Protein AF-A0A4S8P7K7-F1 (afdb_monomer_lite)

Radius of gyration: 15.31 Å; chains: 1; bounding box: 34×43×44 Å

Sequence (117 aa):
MAAAGRARAAAANRLILALALAWPLAVANRLLVDSENDLWDAVAVAEGDRWALAWDTAAGLAAATPEAACAAALDLYGLAADRLATHLRGTDRAVVETAAAFRGVRESITGRDRSDT

Structure (mmCIF, N/CA/C/O backbone):
data_AF-A0A4S8P7K7-F1
#
_entry.id   AF-A0A4S8P7K7-F1
#
loop_
_atom_site.group_PDB
_atom_site.id
_atom_site.type_symbol
_atom_site.label_atom_id
_atom_site.label_alt_id
_atom_site.label_comp_id
_atom_site.label_asym_id
_atom_site.label_entity_id
_atom_site.label_seq_id
_atom_site.pdbx_PDB_ins_code
_atom_site.Cartn_x
_atom_site.Cartn_y
_atom_site.Cartn_z
_atom_site.occupancy
_atom_site.B_iso_or_equiv
_atom_site.auth_seq_id
_atom_site.auth_comp_id
_atom_site.auth_asym_id
_atom_site.auth_atom_id
_atom_site.pdbx_PDB_model_num
ATOM 1 N N . MET A 1 1 ? 12.724 11.571 -11.021 1.00 44.06 1 MET A N 1
ATOM 2 C CA . MET A 1 1 ? 13.979 10.793 -11.052 1.00 44.06 1 MET A CA 1
ATOM 3 C C . MET A 1 1 ? 14.193 10.115 -9.708 1.00 44.06 1 MET A C 1
ATOM 5 O O . MET A 1 1 ? 14.574 10.791 -8.759 1.00 44.06 1 MET A O 1
ATOM 9 N N . ALA A 1 2 ? 13.959 8.803 -9.594 1.00 47.69 2 ALA A N 1
ATOM 10 C CA . ALA A 1 2 ? 14.688 8.052 -8.572 1.00 47.69 2 ALA A CA 1
ATOM 11 C C . ALA A 1 2 ? 16.175 8.239 -8.911 1.00 47.69 2 ALA A C 1
ATOM 13 O O . ALA A 1 2 ? 16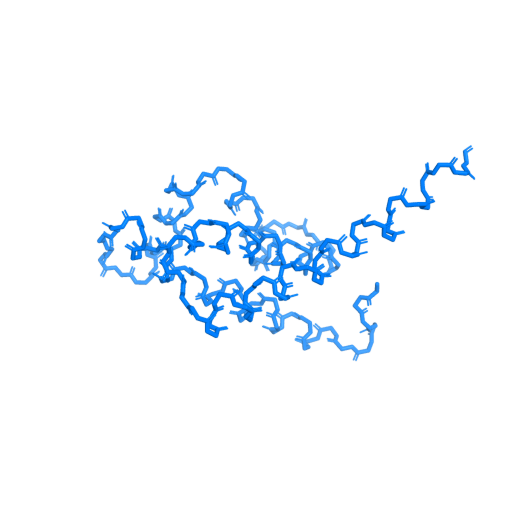.548 8.084 -10.071 1.00 47.69 2 ALA A O 1
ATOM 14 N N . ALA A 1 3 ? 16.994 8.713 -7.973 1.00 50.06 3 ALA A N 1
ATOM 15 C CA . ALA A 1 3 ? 18.384 9.048 -8.269 1.00 50.06 3 ALA A CA 1
ATOM 16 C C . ALA A 1 3 ? 19.078 7.838 -8.921 1.00 50.06 3 ALA A C 1
ATOM 18 O O . ALA A 1 3 ? 19.205 6.788 -8.287 1.00 50.06 3 ALA A O 1
ATOM 19 N N . ALA A 1 4 ? 19.511 7.991 -10.178 1.00 58.06 4 ALA A N 1
ATOM 20 C CA . ALA A 1 4 ? 20.000 6.911 -11.042 1.00 58.06 4 ALA A CA 1
ATOM 21 C C . ALA A 1 4 ? 21.163 6.089 -10.438 1.00 58.06 4 ALA A C 1
ATOM 23 O O . ALA A 1 4 ? 21.455 4.992 -10.896 1.00 58.06 4 ALA A O 1
ATOM 24 N N . GLY A 1 5 ? 21.794 6.568 -9.360 1.00 67.38 5 GLY A N 1
ATOM 25 C CA . GLY A 1 5 ? 22.854 5.864 -8.635 1.00 67.38 5 GLY A CA 1
ATOM 26 C C . GLY A 1 5 ? 22.405 4.909 -7.519 1.00 67.38 5 GLY A C 1
ATOM 27 O O . GLY A 1 5 ? 23.267 4.312 -6.880 1.00 67.38 5 GLY A O 1
ATOM 28 N N . ARG A 1 6 ? 21.103 4.764 -7.219 1.00 84.38 6 ARG A N 1
ATOM 29 C CA . ARG A 1 6 ? 20.628 3.962 -6.063 1.00 84.38 6 ARG A CA 1
ATOM 30 C C . ARG A 1 6 ? 19.491 2.988 -6.389 1.00 84.38 6 ARG A C 1
ATOM 32 O O . ARG A 1 6 ? 18.609 2.770 -5.562 1.00 84.38 6 ARG A O 1
ATOM 39 N N . ALA A 1 7 ? 19.531 2.357 -7.562 1.00 87.56 7 ALA A N 1
ATOM 40 C CA . ALA A 1 7 ? 18.490 1.430 -8.025 1.00 87.56 7 ALA A CA 1
ATOM 41 C C . ALA A 1 7 ? 18.141 0.323 -7.008 1.00 87.56 7 ALA A C 1
ATOM 43 O O . ALA A 1 7 ? 16.968 0.067 -6.758 1.00 87.56 7 ALA A O 1
ATOM 44 N N . ARG A 1 8 ? 19.144 -0.280 -6.348 1.00 91.44 8 ARG A N 1
ATOM 45 C CA . ARG A 1 8 ? 18.911 -1.307 -5.312 1.00 91.44 8 ARG A CA 1
ATOM 46 C C . ARG A 1 8 ? 18.158 -0.761 -4.101 1.00 91.44 8 ARG A C 1
ATOM 48 O O . ARG A 1 8 ? 17.248 -1.415 -3.611 1.00 91.44 8 ARG A O 1
ATOM 55 N N . ALA A 1 9 ? 18.510 0.439 -3.640 1.00 90.62 9 ALA A N 1
ATOM 56 C CA . ALA A 1 9 ? 17.828 1.060 -2.508 1.00 90.62 9 ALA A CA 1
ATOM 57 C C . ALA A 1 9 ? 16.393 1.463 -2.875 1.00 90.62 9 ALA A C 1
ATOM 59 O O . ALA A 1 9 ? 15.488 1.297 -2.067 1.00 90.62 9 ALA A O 1
ATOM 60 N N . ALA A 1 10 ? 16.169 1.943 -4.103 1.00 89.81 10 ALA A N 1
ATOM 61 C CA . ALA A 1 10 ? 14.828 2.235 -4.601 1.00 89.81 10 ALA A CA 1
ATOM 62 C C . ALA A 1 10 ? 13.961 0.966 -4.664 1.00 89.81 10 ALA A C 1
ATOM 64 O O . ALA A 1 10 ? 12.846 0.968 -4.150 1.00 89.81 10 ALA A O 1
ATOM 65 N N . ALA A 1 11 ? 14.498 -0.130 -5.210 1.00 92.38 11 ALA A N 1
ATOM 66 C CA . ALA A 1 11 ? 13.815 -1.420 -5.245 1.00 92.38 11 ALA A CA 1
ATOM 67 C C . ALA A 1 11 ? 13.513 -1.955 -3.834 1.00 92.38 11 ALA A C 1
ATOM 69 O O . ALA A 1 11 ? 12.395 -2.397 -3.580 1.00 92.38 11 ALA A O 1
ATOM 70 N N . ALA A 1 12 ? 14.472 -1.860 -2.907 1.00 94.31 12 ALA A N 1
ATOM 71 C CA . ALA A 1 12 ? 14.278 -2.265 -1.517 1.00 94.31 12 ALA A CA 1
ATOM 72 C C . ALA A 1 12 ? 13.181 -1.438 -0.829 1.00 94.31 12 ALA A C 1
ATOM 74 O O . ALA A 1 12 ? 12.253 -2.012 -0.272 1.00 94.31 12 ALA A O 1
ATOM 75 N N . ASN A 1 13 ? 13.231 -0.105 -0.924 1.00 92.88 13 ASN A N 1
ATOM 76 C CA . ASN A 1 13 ? 12.223 0.773 -0.318 1.00 92.88 13 ASN A CA 1
ATOM 77 C C . ASN A 1 13 ? 10.823 0.533 -0.891 1.00 92.88 13 ASN A C 1
ATOM 79 O O . ASN A 1 13 ? 9.851 0.510 -0.143 1.00 92.88 13 ASN A O 1
ATOM 83 N N . ARG A 1 14 ? 10.721 0.317 -2.207 1.00 94.56 14 ARG A N 1
ATOM 84 C CA . ARG A 1 14 ? 9.469 -0.041 -2.882 1.00 94.56 14 ARG A CA 1
ATOM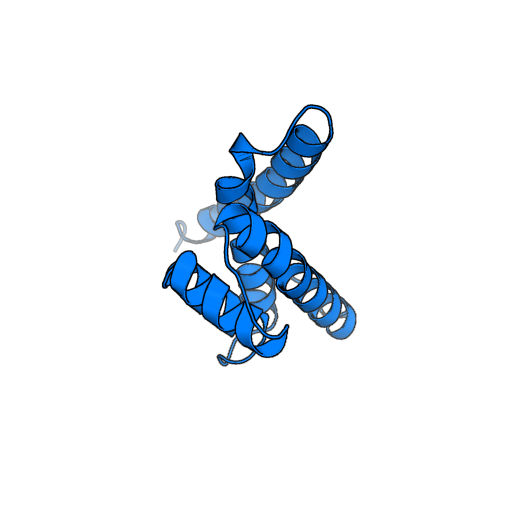 85 C C . ARG A 1 14 ? 8.875 -1.331 -2.309 1.00 94.56 14 ARG A C 1
ATOM 87 O O . ARG A 1 14 ? 7.691 -1.358 -1.998 1.00 94.56 14 ARG A O 1
ATOM 94 N N . LEU A 1 15 ? 9.693 -2.376 -2.152 1.00 94.75 15 LEU A N 1
ATOM 95 C CA . LEU A 1 15 ? 9.244 -3.666 -1.619 1.00 94.75 15 LEU A CA 1
ATOM 96 C C . LEU A 1 15 ? 8.887 -3.591 -0.134 1.00 94.75 15 LEU A C 1
ATOM 98 O O . LEU A 1 15 ? 7.854 -4.120 0.253 1.00 94.75 15 LEU A O 1
ATOM 102 N N . ILE A 1 16 ? 9.692 -2.901 0.680 1.00 95.12 16 ILE A N 1
ATOM 103 C CA . ILE A 1 16 ? 9.381 -2.664 2.099 1.00 95.12 16 ILE A CA 1
ATOM 104 C C . ILE A 1 16 ? 8.010 -2.006 2.223 1.00 95.12 16 ILE A C 1
ATOM 106 O O . ILE A 1 16 ? 7.177 -2.455 3.005 1.00 95.12 16 ILE A O 1
ATOM 110 N N . LEU A 1 17 ? 7.775 -0.957 1.434 1.00 92.19 17 LEU A N 1
ATOM 111 C CA . LEU A 1 17 ? 6.527 -0.220 1.493 1.00 92.19 17 LEU A CA 1
ATOM 112 C C . LEU A 1 17 ? 5.346 -1.066 1.012 1.00 92.19 17 LEU A C 1
ATOM 114 O O . LEU A 1 17 ? 4.322 -1.059 1.677 1.00 92.19 17 LEU A O 1
ATOM 118 N N . ALA A 1 18 ? 5.483 -1.819 -0.082 1.00 92.62 18 ALA A N 1
ATOM 119 C CA . ALA A 1 18 ? 4.430 -2.724 -0.532 1.00 92.62 18 ALA A CA 1
ATOM 120 C C . ALA A 1 18 ? 4.098 -3.756 0.567 1.00 92.62 18 ALA A C 1
ATOM 122 O O . ALA A 1 18 ? 2.981 -3.787 1.080 1.00 92.62 18 ALA A O 1
ATOM 123 N N . LEU A 1 19 ? 5.088 -4.534 1.015 1.00 94.75 19 LEU A N 1
ATOM 124 C CA . LEU A 1 19 ? 4.888 -5.633 1.967 1.00 94.75 19 LEU A CA 1
ATOM 125 C C . LEU A 1 19 ? 4.296 -5.174 3.310 1.00 94.75 19 LEU A C 1
ATOM 127 O O . LEU A 1 19 ? 3.447 -5.863 3.871 1.00 94.75 19 LEU A O 1
ATOM 131 N N . ALA A 1 20 ? 4.691 -4.000 3.810 1.00 94.88 20 ALA A N 1
ATOM 132 C CA . ALA A 1 20 ? 4.243 -3.505 5.111 1.00 94.88 20 ALA A CA 1
ATOM 133 C C . ALA A 1 20 ? 2.743 -3.148 5.178 1.00 94.88 20 ALA A C 1
ATOM 135 O O . ALA A 1 20 ? 2.196 -3.044 6.276 1.00 94.88 20 ALA A O 1
ATOM 136 N N . LEU A 1 21 ? 2.070 -2.948 4.038 1.00 95.06 21 LEU A N 1
ATOM 137 C CA . LEU A 1 21 ? 0.680 -2.473 4.003 1.00 95.06 21 LEU A CA 1
ATOM 138 C C . LEU A 1 21 ? -0.359 -3.598 4.079 1.00 95.06 21 LEU A C 1
ATOM 140 O O . LEU A 1 21 ? -1.497 -3.346 4.478 1.00 95.06 21 LEU A O 1
ATOM 144 N N . ALA A 1 22 ? 0.018 -4.832 3.738 1.00 94.50 22 ALA A N 1
ATOM 145 C CA . ALA A 1 22 ? -0.927 -5.939 3.611 1.00 94.50 22 ALA A CA 1
ATOM 146 C C . ALA A 1 22 ? -1.608 -6.295 4.948 1.00 94.50 22 ALA A C 1
ATOM 148 O O . ALA A 1 22 ? -2.827 -6.433 5.007 1.00 94.50 22 ALA A O 1
ATOM 149 N N . TRP A 1 23 ? -0.852 -6.359 6.049 1.00 95.94 23 TRP A N 1
ATOM 150 C CA . TRP A 1 23 ? -1.404 -6.697 7.367 1.00 95.94 23 TRP A CA 1
ATOM 151 C C . TRP A 1 23 ? -2.372 -5.648 7.935 1.00 95.94 23 TRP A C 1
ATOM 153 O O . TRP A 1 23 ? -3.478 -6.027 8.329 1.00 95.94 23 TRP A O 1
ATOM 163 N N . PRO A 1 24 ? -2.035 -4.342 7.969 1.00 95.19 24 PRO A N 1
ATOM 164 C CA . PRO A 1 24 ? -2.990 -3.311 8.375 1.00 95.19 24 PRO A CA 1
ATOM 165 C C . PRO A 1 24 ? -4.301 -3.353 7.577 1.00 95.19 24 PRO A C 1
ATOM 167 O O . PRO A 1 24 ? -5.379 -3.209 8.157 1.00 95.19 24 PRO A O 1
ATOM 170 N N . LEU A 1 25 ? -4.222 -3.604 6.267 1.00 96.75 25 LEU A N 1
ATOM 171 C CA . LEU A 1 25 ? -5.398 -3.721 5.404 1.00 96.75 25 LEU A CA 1
ATOM 172 C C . LEU A 1 25 ? -6.202 -4.991 5.662 1.00 96.75 25 LEU A C 1
ATOM 174 O O . LEU A 1 25 ? -7.430 -4.930 5.703 1.00 96.75 25 LEU A O 1
ATOM 178 N N . ALA A 1 26 ? -5.550 -6.127 5.899 1.00 97.06 26 ALA A N 1
ATOM 179 C CA . ALA A 1 26 ? -6.247 -7.347 6.288 1.00 97.06 26 ALA A CA 1
ATOM 180 C C . ALA A 1 26 ? -7.026 -7.159 7.594 1.00 97.06 26 ALA A C 1
ATOM 182 O O . ALA A 1 26 ? -8.192 -7.544 7.674 1.00 97.06 26 ALA A O 1
ATOM 183 N N . VAL A 1 27 ? -6.438 -6.477 8.584 1.00 95.94 27 VAL A N 1
ATOM 184 C CA . VAL A 1 27 ? -7.133 -6.130 9.834 1.00 95.94 27 VAL A CA 1
ATOM 185 C C . VAL A 1 27 ? -8.322 -5.203 9.570 1.00 95.94 27 VAL A C 1
ATOM 187 O O . VAL A 1 27 ? -9.419 -5.463 10.070 1.00 95.94 27 VAL A O 1
ATOM 190 N N . ALA A 1 28 ? -8.146 -4.152 8.764 1.00 96.00 28 ALA A N 1
ATOM 191 C CA . ALA A 1 28 ? -9.223 -3.216 8.431 1.00 96.00 28 ALA A CA 1
ATOM 192 C C . ALA A 1 28 ? -10.395 -3.894 7.696 1.00 96.00 28 ALA A C 1
ATOM 194 O O . ALA A 1 28 ? -11.557 -3.570 7.949 1.00 96.00 28 ALA A O 1
ATOM 195 N N . ASN A 1 29 ? -10.098 -4.878 6.844 1.00 95.62 29 ASN A N 1
ATOM 196 C CA . ASN A 1 29 ? -11.085 -5.679 6.117 1.00 95.62 29 ASN A CA 1
ATOM 197 C C . ASN A 1 29 ? -11.580 -6.911 6.887 1.00 95.62 29 ASN A C 1
ATOM 199 O O . ASN A 1 29 ? -12.443 -7.629 6.388 1.00 95.62 29 ASN A O 1
ATOM 203 N N . ARG A 1 30 ? -11.081 -7.143 8.111 1.00 96.75 30 ARG A N 1
ATOM 204 C CA . ARG A 1 30 ? -11.403 -8.318 8.942 1.00 96.75 30 ARG A CA 1
ATOM 205 C C . ARG A 1 30 ? -11.160 -9.643 8.209 1.00 96.75 30 ARG A C 1
ATOM 207 O O . ARG A 1 30 ? -11.946 -10.580 8.343 1.00 96.75 30 ARG A O 1
ATOM 214 N N . LEU A 1 31 ? -10.083 -9.708 7.431 1.00 97.38 31 LEU A N 1
ATOM 215 C CA . LEU A 1 31 ? -9.695 -10.911 6.708 1.00 97.38 31 LEU A CA 1
ATOM 216 C C . LEU A 1 31 ? -9.077 -11.917 7.677 1.00 97.38 31 LEU A C 1
ATOM 218 O O . LEU A 1 31 ? -8.213 -11.576 8.485 1.00 97.38 31 LEU A O 1
ATOM 222 N N . LEU A 1 32 ? -9.526 -13.162 7.569 1.00 96.06 32 LEU A N 1
ATOM 223 C CA . LEU A 1 32 ? -8.872 -14.316 8.164 1.00 96.06 32 LEU A CA 1
ATOM 224 C C . LEU A 1 32 ? -8.173 -15.049 7.029 1.00 96.06 32 LEU A C 1
ATOM 226 O O . LEU A 1 32 ? -8.816 -15.413 6.047 1.00 96.06 32 LEU A O 1
ATOM 230 N N . VAL A 1 33 ? -6.864 -15.210 7.158 1.00 94.94 33 VAL A N 1
ATOM 231 C CA . VAL A 1 33 ? -6.029 -15.894 6.173 1.00 94.94 33 VAL A CA 1
ATOM 232 C C . VAL A 1 33 ? -5.293 -17.023 6.871 1.00 94.94 33 VAL A C 1
ATOM 234 O O . VAL A 1 33 ? -4.846 -16.864 8.009 1.00 94.94 33 VAL A O 1
ATOM 237 N N . ASP A 1 34 ? -5.200 -18.165 6.201 1.00 92.31 34 ASP A N 1
ATOM 238 C CA . ASP A 1 34 ? -4.561 -19.358 6.760 1.00 92.31 34 ASP A CA 1
ATOM 239 C C . ASP A 1 34 ? -3.034 -19.234 6.743 1.00 92.31 34 ASP A C 1
ATOM 241 O O . ASP A 1 34 ? -2.339 -19.798 7.593 1.00 92.31 34 ASP A O 1
ATOM 245 N N . SER A 1 35 ? -2.502 -18.460 5.795 1.00 93.94 35 SER A N 1
ATOM 246 C CA . SER A 1 35 ? -1.078 -18.192 5.670 1.00 93.94 35 SER A CA 1
ATOM 247 C C . SER A 1 35 ? -0.790 -16.776 5.178 1.00 93.94 35 SER A C 1
ATOM 249 O O . SER A 1 35 ? -1.645 -16.090 4.620 1.00 93.94 35 SER A O 1
ATOM 251 N N . GLU A 1 36 ? 0.461 -16.347 5.346 1.00 91.00 36 GLU A N 1
ATOM 252 C CA . GLU A 1 36 ? 0.942 -15.099 4.750 1.00 91.00 36 GLU A CA 1
ATOM 253 C C . GLU A 1 36 ? 0.898 -15.150 3.213 1.00 91.00 36 GLU A C 1
ATOM 255 O O . GLU A 1 36 ? 0.670 -14.126 2.587 1.00 91.00 36 GLU A O 1
ATOM 260 N N . ASN A 1 37 ? 1.020 -16.332 2.594 1.00 88.75 37 ASN A N 1
ATOM 261 C CA . ASN A 1 37 ? 0.938 -16.462 1.136 1.00 88.75 37 ASN A CA 1
ATOM 262 C C . ASN A 1 37 ? -0.447 -16.094 0.595 1.00 88.75 37 ASN A C 1
ATOM 264 O O . ASN A 1 37 ? -0.537 -15.516 -0.483 1.00 88.75 37 ASN A O 1
ATOM 268 N N . ASP A 1 38 ? -1.503 -16.363 1.365 1.00 95.56 38 ASP A N 1
ATOM 269 C CA . ASP A 1 38 ? -2.879 -16.027 0.983 1.00 95.56 38 ASP A CA 1
ATOM 270 C C . ASP A 1 38 ? -3.212 -14.553 1.267 1.00 95.56 38 ASP A C 1
ATOM 272 O O . ASP A 1 38 ? -4.201 -14.022 0.760 1.00 95.56 38 ASP A O 1
ATOM 276 N N . LEU A 1 39 ? -2.392 -13.872 2.080 1.00 95.81 39 LEU A N 1
ATOM 277 C CA . LEU A 1 39 ? -2.631 -12.501 2.530 1.00 95.81 39 LEU A CA 1
ATOM 278 C C . LEU A 1 39 ? -2.735 -11.524 1.362 1.00 95.81 39 LEU A C 1
ATOM 280 O O . LEU A 1 39 ? -3.650 -10.702 1.331 1.00 95.81 39 LEU A O 1
ATOM 284 N N . TRP A 1 40 ? -1.795 -11.584 0.420 1.00 93.81 40 TRP A N 1
ATOM 285 C CA . TRP A 1 40 ? -1.723 -10.608 -0.668 1.00 93.81 40 TRP A CA 1
ATOM 286 C C . TRP A 1 40 ? -2.888 -10.752 -1.640 1.00 93.81 40 TRP A C 1
ATOM 288 O O . TRP A 1 40 ? -3.503 -9.744 -1.987 1.00 93.81 40 TRP A O 1
ATOM 298 N N . ASP A 1 41 ? -3.249 -11.986 -1.990 1.00 94.75 41 ASP A N 1
ATOM 299 C CA . ASP A 1 41 ? -4.401 -12.265 -2.847 1.00 94.75 41 ASP A CA 1
ATOM 300 C C . ASP A 1 41 ? -5.710 -11.878 -2.149 1.00 94.75 41 ASP A C 1
ATOM 302 O O . ASP A 1 41 ? -6.560 -11.210 -2.741 1.00 94.75 41 ASP A O 1
ATOM 306 N N . ALA A 1 42 ? -5.860 -12.206 -0.860 1.00 97.69 42 ALA A N 1
ATOM 307 C CA . ALA A 1 42 ? -7.047 -11.841 -0.089 1.00 97.69 42 ALA A CA 1
ATOM 308 C C . ALA A 1 42 ? -7.214 -10.316 0.036 1.00 97.69 42 ALA A C 1
ATOM 310 O O . ALA A 1 42 ? -8.324 -9.798 -0.116 1.00 97.69 42 ALA A O 1
ATOM 311 N N . VAL A 1 43 ? -6.123 -9.580 0.277 1.00 97.25 43 VAL A N 1
ATOM 312 C CA . VAL A 1 43 ? -6.143 -8.108 0.311 1.00 97.25 43 VAL A CA 1
ATOM 313 C C . VAL A 1 43 ? -6.437 -7.535 -1.075 1.00 97.25 43 VAL A C 1
ATOM 315 O O . VAL A 1 43 ? -7.238 -6.609 -1.175 1.00 97.25 43 VAL A O 1
ATOM 318 N N . ALA A 1 44 ? -5.854 -8.088 -2.142 1.00 96.06 44 ALA A N 1
ATOM 319 C CA . ALA A 1 44 ? -6.125 -7.644 -3.508 1.00 96.06 44 ALA A CA 1
ATOM 320 C C . ALA A 1 44 ? -7.601 -7.814 -3.892 1.00 96.06 44 ALA A C 1
ATOM 322 O O . ALA A 1 44 ? -8.194 -6.895 -4.454 1.00 96.06 44 ALA A O 1
ATOM 323 N N . VAL A 1 45 ? -8.220 -8.936 -3.514 1.00 97.31 45 VAL A N 1
ATOM 324 C CA . VAL A 1 45 ? -9.661 -9.162 -3.700 1.00 97.31 45 VAL A CA 1
ATOM 325 C C . VAL A 1 45 ? -10.498 -8.172 -2.881 1.00 97.31 45 VAL A C 1
ATOM 327 O O . VAL A 1 45 ? -11.498 -7.663 -3.383 1.00 97.31 45 VAL A O 1
ATOM 330 N N . ALA A 1 46 ? -10.105 -7.882 -1.637 1.00 97.75 46 ALA A N 1
ATOM 331 C CA . ALA A 1 46 ? -10.860 -6.991 -0.754 1.00 97.75 46 ALA A CA 1
ATOM 332 C C . ALA A 1 46 ? -10.775 -5.505 -1.154 1.00 97.75 46 ALA A C 1
ATOM 334 O O . ALA A 1 46 ? -11.773 -4.791 -1.065 1.00 97.75 46 ALA A O 1
ATOM 335 N N . GLU A 1 47 ? -9.602 -5.035 -1.585 1.00 97.19 47 GLU A N 1
ATOM 336 C CA . GLU A 1 47 ? -9.361 -3.634 -1.970 1.00 97.19 47 GLU A CA 1
ATOM 337 C C . GLU A 1 47 ? -9.678 -3.352 -3.453 1.00 97.19 47 GLU A C 1
ATOM 339 O O . GLU A 1 47 ? -9.935 -2.206 -3.833 1.00 97.19 47 GLU A O 1
ATOM 344 N N . GLY A 1 48 ? -9.704 -4.390 -4.294 1.00 97.56 48 GLY A N 1
ATOM 345 C CA . GLY A 1 48 ? -10.115 -4.332 -5.696 1.00 97.56 48 GLY A CA 1
ATOM 346 C C . GLY A 1 48 ? -9.012 -3.952 -6.690 1.00 97.56 48 GLY A C 1
ATOM 347 O O . GLY A 1 48 ? -7.838 -3.781 -6.354 1.00 97.56 48 GLY A O 1
ATOM 348 N N . ASP A 1 49 ? -9.411 -3.793 -7.956 1.00 96.50 49 ASP A N 1
ATOM 349 C CA . ASP A 1 49 ? -8.510 -3.737 -9.120 1.00 96.50 49 ASP A CA 1
ATOM 350 C C . ASP A 1 49 ? -7.434 -2.650 -9.039 1.00 96.50 49 ASP A C 1
ATOM 352 O O . ASP A 1 49 ? -6.302 -2.845 -9.483 1.00 96.50 49 ASP A O 1
ATOM 356 N N . ARG A 1 50 ? -7.767 -1.489 -8.462 1.00 96.25 50 ARG A N 1
ATOM 357 C CA . ARG A 1 50 ? -6.808 -0.383 -8.334 1.00 96.25 50 ARG A CA 1
ATOM 358 C C . ARG A 1 50 ? -5.662 -0.749 -7.391 1.00 96.25 50 ARG A C 1
ATOM 360 O O . ARG A 1 50 ? -4.523 -0.367 -7.656 1.00 96.25 50 ARG A O 1
ATOM 367 N N . TRP A 1 51 ? -5.959 -1.480 -6.317 1.00 96.25 51 TRP A N 1
ATOM 368 C CA . TRP A 1 51 ? -4.942 -1.999 -5.412 1.00 96.25 51 TRP A CA 1
ATOM 369 C C . TRP A 1 51 ? -4.135 -3.110 -6.078 1.00 96.25 51 TRP A C 1
ATOM 371 O O . TRP A 1 51 ? -2.909 -3.033 -6.093 1.00 96.25 51 TRP A O 1
ATOM 381 N N . ALA A 1 52 ? -4.810 -4.090 -6.684 1.00 97.25 52 ALA A N 1
ATOM 382 C CA . ALA A 1 52 ? -4.164 -5.219 -7.355 1.00 97.25 52 ALA A CA 1
ATOM 383 C C . ALA A 1 52 ? -3.170 -4.758 -8.439 1.00 97.25 52 ALA A C 1
ATOM 385 O O . ALA A 1 52 ? -2.009 -5.158 -8.435 1.00 97.25 52 ALA A O 1
ATOM 386 N N . LEU A 1 53 ? -3.572 -3.818 -9.300 1.00 97.12 53 LEU A N 1
ATOM 387 C CA . LEU A 1 53 ? -2.700 -3.275 -10.346 1.00 97.12 53 LEU A CA 1
ATOM 388 C C . LEU A 1 53 ? -1.461 -2.569 -9.771 1.00 97.12 53 LEU A C 1
ATOM 390 O O . LEU A 1 53 ? -0.345 -2.728 -10.279 1.00 97.12 53 LEU A O 1
ATOM 394 N N . ALA A 1 54 ? -1.653 -1.763 -8.724 1.00 96.69 54 ALA A N 1
ATOM 395 C CA . ALA A 1 54 ? -0.557 -1.064 -8.064 1.00 96.69 54 ALA A CA 1
ATOM 396 C C . ALA A 1 54 ? 0.390 -2.055 -7.366 1.00 96.69 54 ALA A C 1
ATOM 398 O O . ALA A 1 54 ? 1.610 -1.886 -7.432 1.00 96.69 54 ALA A O 1
ATOM 399 N N . TRP A 1 55 ? -0.158 -3.119 -6.773 1.00 96.94 55 TRP A N 1
ATOM 400 C CA . TRP A 1 55 ? 0.592 -4.211 -6.164 1.00 96.94 55 TRP A CA 1
ATOM 401 C C . TRP A 1 55 ? 1.461 -4.930 -7.185 1.00 96.94 55 TRP A C 1
ATOM 403 O O . TRP A 1 55 ? 2.681 -4.961 -7.025 1.00 96.94 55 TRP A O 1
ATOM 413 N N . ASP A 1 56 ? 0.866 -5.413 -8.271 1.00 97.12 56 ASP A N 1
ATOM 414 C CA . ASP A 1 56 ? 1.572 -6.167 -9.306 1.00 97.12 56 ASP A CA 1
ATOM 415 C C . ASP A 1 56 ? 2.709 -5.352 -9.924 1.00 97.12 56 ASP A C 1
ATOM 417 O O . ASP A 1 56 ? 3.819 -5.851 -10.143 1.00 97.12 56 ASP A O 1
ATOM 421 N N . THR A 1 57 ? 2.459 -4.061 -10.147 1.00 97.19 57 THR A N 1
ATOM 422 C CA . THR A 1 57 ? 3.452 -3.126 -10.682 1.00 97.19 57 THR A CA 1
ATOM 423 C C . THR A 1 57 ? 4.578 -2.855 -9.675 1.00 97.19 57 THR A C 1
ATOM 425 O O . THR A 1 57 ? 5.754 -2.817 -10.047 1.00 97.19 57 THR A O 1
ATOM 428 N N . ALA A 1 58 ? 4.257 -2.679 -8.390 1.00 95.81 58 ALA A N 1
ATOM 429 C CA . ALA A 1 58 ? 5.244 -2.429 -7.338 1.00 95.81 58 ALA A CA 1
ATOM 430 C C . ALA A 1 58 ? 6.077 -3.676 -6.996 1.00 95.81 58 ALA A C 1
ATOM 432 O O . ALA A 1 58 ? 7.289 -3.576 -6.790 1.00 95.81 58 ALA A O 1
ATOM 433 N N . ALA A 1 59 ? 5.454 -4.852 -6.956 1.00 94.81 59 ALA A N 1
ATOM 434 C CA . ALA A 1 59 ? 6.105 -6.126 -6.668 1.00 94.81 59 ALA A CA 1
ATOM 435 C C . ALA A 1 59 ? 6.946 -6.630 -7.853 1.00 94.81 59 ALA A C 1
ATOM 437 O O . ALA A 1 59 ? 7.905 -7.376 -7.657 1.00 94.81 59 ALA A O 1
ATOM 438 N N . GLY A 1 60 ? 6.655 -6.157 -9.070 1.00 94.19 60 GLY A N 1
ATOM 439 C CA . GLY A 1 60 ? 7.341 -6.572 -10.294 1.00 94.19 60 GLY A CA 1
ATOM 440 C C . GLY A 1 60 ? 6.742 -7.822 -10.941 1.00 94.19 60 GLY A C 1
ATOM 441 O O . GLY A 1 60 ? 7.433 -8.477 -11.717 1.00 94.19 60 GLY A O 1
ATOM 442 N N . LEU A 1 61 ? 5.481 -8.142 -10.633 1.00 94.88 61 LEU A N 1
ATOM 443 C CA . LEU A 1 61 ? 4.684 -9.136 -11.362 1.00 94.88 61 LEU A CA 1
ATOM 444 C C . LEU A 1 61 ? 4.339 -8.624 -12.768 1.00 94.88 61 LEU A C 1
ATOM 446 O O . LEU A 1 61 ? 4.370 -9.385 -13.734 1.00 94.88 61 LEU A O 1
ATOM 450 N N . ALA A 1 62 ? 4.090 -7.318 -12.896 1.00 93.62 62 ALA A N 1
ATOM 451 C CA . ALA A 1 62 ? 3.948 -6.639 -14.177 1.00 93.62 62 ALA A CA 1
ATOM 452 C C . ALA A 1 62 ? 5.266 -5.971 -14.604 1.00 93.62 62 ALA A C 1
ATOM 454 O O . ALA A 1 62 ? 5.979 -5.369 -13.795 1.00 93.62 62 ALA A O 1
ATOM 455 N N . ALA A 1 63 ? 5.580 -6.033 -15.902 1.00 92.88 63 ALA A N 1
ATOM 456 C CA . ALA A 1 63 ? 6.734 -5.337 -16.459 1.00 92.88 63 ALA A CA 1
ATOM 457 C C . ALA A 1 63 ? 6.534 -3.814 -16.372 1.00 92.88 63 ALA A C 1
ATOM 459 O O . ALA A 1 63 ? 5.609 -3.260 -16.964 1.00 92.88 63 ALA A O 1
ATOM 460 N N . ALA A 1 64 ? 7.425 -3.131 -15.655 1.00 94.19 64 ALA A N 1
ATOM 461 C CA . ALA A 1 64 ? 7.374 -1.689 -15.454 1.00 94.19 64 ALA A CA 1
ATOM 462 C C . ALA A 1 64 ? 8.778 -1.088 -15.354 1.00 94.19 64 ALA A C 1
ATOM 464 O O . ALA A 1 64 ? 9.740 -1.752 -14.958 1.00 94.19 64 ALA A O 1
ATOM 465 N N . THR A 1 65 ? 8.897 0.198 -15.687 1.00 93.88 65 THR A N 1
ATOM 466 C CA . THR A 1 65 ? 10.132 0.945 -15.427 1.00 93.88 65 THR A CA 1
ATOM 467 C C . THR A 1 65 ? 10.358 1.084 -13.916 1.00 93.88 65 THR A C 1
ATOM 469 O O . THR A 1 65 ? 9.393 1.070 -13.142 1.00 93.88 65 THR A O 1
ATOM 472 N N . PRO A 1 66 ? 11.610 1.259 -13.454 1.00 91.56 66 PRO A N 1
ATOM 473 C CA . PRO A 1 66 ? 11.891 1.501 -12.039 1.00 91.56 66 PRO A CA 1
ATOM 474 C C . PRO A 1 66 ? 11.075 2.662 -11.454 1.00 91.56 66 PRO A C 1
ATOM 476 O O . PRO A 1 66 ? 10.587 2.575 -10.325 1.00 91.56 66 PRO A O 1
ATOM 479 N N . GLU A 1 67 ? 10.884 3.732 -12.226 1.00 91.25 67 GLU A N 1
ATOM 480 C CA . GLU A 1 67 ? 10.080 4.892 -11.849 1.00 91.25 67 GLU A CA 1
ATOM 481 C C . GLU A 1 67 ? 8.606 4.537 -11.670 1.00 91.25 67 GLU A C 1
ATOM 483 O O . GLU A 1 67 ? 8.019 4.929 -10.660 1.00 91.25 67 GLU A O 1
ATOM 488 N N . ALA A 1 68 ? 8.027 3.798 -12.622 1.00 93.69 68 ALA A N 1
ATOM 489 C CA . ALA A 1 68 ? 6.631 3.374 -12.570 1.00 93.69 68 ALA A CA 1
ATOM 490 C C . ALA A 1 68 ? 6.385 2.435 -11.385 1.00 93.69 68 ALA A C 1
ATOM 492 O O . ALA A 1 68 ? 5.423 2.618 -10.648 1.00 93.69 68 ALA A O 1
ATOM 493 N N . ALA A 1 69 ? 7.300 1.504 -11.123 1.00 95.38 69 ALA A N 1
ATOM 494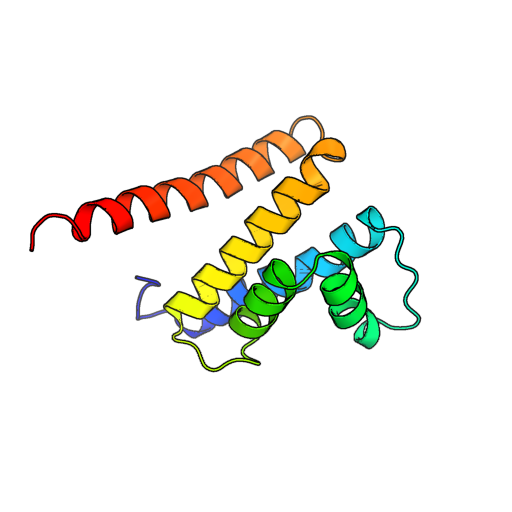 C CA . ALA A 1 69 ? 7.174 0.602 -9.987 1.00 95.38 69 ALA A CA 1
ATOM 495 C C . ALA A 1 69 ? 7.307 1.324 -8.633 1.00 95.38 69 ALA A C 1
ATOM 497 O O . ALA A 1 69 ? 6.604 0.996 -7.679 1.00 95.38 69 ALA A O 1
ATOM 498 N N . CYS A 1 70 ? 8.182 2.332 -8.530 1.00 93.88 70 CYS A N 1
ATOM 499 C CA . CYS A 1 70 ? 8.246 3.176 -7.333 1.00 93.88 70 CYS A CA 1
ATOM 500 C C . CYS A 1 70 ? 6.984 4.035 -7.168 1.00 93.88 70 CYS A C 1
ATOM 502 O O . CYS A 1 70 ? 6.534 4.231 -6.043 1.00 93.88 70 CYS A O 1
ATOM 504 N N . ALA A 1 71 ? 6.429 4.559 -8.265 1.00 93.00 71 ALA A N 1
ATOM 505 C CA . ALA A 1 71 ? 5.176 5.308 -8.235 1.00 93.00 71 ALA A CA 1
ATOM 506 C C . ALA A 1 71 ? 4.009 4.420 -7.782 1.00 93.00 71 ALA A C 1
ATOM 508 O O . ALA A 1 71 ? 3.290 4.808 -6.871 1.00 93.00 71 ALA A O 1
ATOM 509 N N . ALA A 1 72 ? 3.909 3.198 -8.308 1.00 95.56 72 ALA A N 1
ATOM 510 C CA . ALA A 1 72 ? 2.892 2.229 -7.913 1.00 95.56 72 ALA A CA 1
ATOM 511 C C . ALA A 1 72 ? 2.954 1.887 -6.414 1.00 95.56 72 ALA A C 1
ATOM 513 O O . ALA A 1 72 ? 1.923 1.824 -5.755 1.00 95.56 72 ALA A O 1
ATOM 514 N N . ALA A 1 73 ? 4.153 1.762 -5.830 1.00 95.38 73 ALA A N 1
ATOM 515 C CA . ALA A 1 73 ? 4.274 1.605 -4.380 1.00 95.38 73 ALA A CA 1
ATOM 516 C C . ALA A 1 73 ? 3.741 2.829 -3.616 1.00 95.38 73 ALA A C 1
ATOM 518 O O . ALA A 1 73 ? 3.014 2.682 -2.640 1.00 95.38 73 ALA A O 1
ATOM 519 N N . LEU A 1 74 ? 4.044 4.050 -4.064 1.00 94.31 74 LEU A N 1
ATOM 520 C CA . LEU A 1 74 ? 3.467 5.251 -3.448 1.00 94.31 74 LEU A CA 1
ATOM 521 C C . LEU A 1 74 ? 1.939 5.304 -3.608 1.00 94.31 74 LEU A C 1
ATOM 523 O O . LEU A 1 74 ? 1.255 5.793 -2.712 1.00 94.31 74 LEU A O 1
ATOM 527 N N . ASP A 1 75 ? 1.399 4.783 -4.708 1.00 94.62 75 ASP A N 1
ATOM 528 C CA . ASP A 1 75 ? -0.045 4.664 -4.908 1.00 94.62 75 ASP A CA 1
ATOM 529 C C . ASP A 1 75 ? -0.674 3.664 -3.934 1.00 94.62 75 ASP A C 1
ATOM 531 O O . ASP A 1 75 ? -1.699 3.993 -3.336 1.00 94.62 75 ASP A O 1
ATOM 535 N N . LEU A 1 76 ? -0.030 2.515 -3.685 1.00 95.19 76 LEU A N 1
ATOM 536 C CA . LEU A 1 76 ? -0.424 1.597 -2.606 1.00 95.19 76 LEU A CA 1
ATOM 537 C C . LEU A 1 76 ? -0.442 2.316 -1.256 1.00 95.19 76 LEU A C 1
ATOM 539 O O . LEU A 1 76 ? -1.415 2.218 -0.518 1.00 95.19 76 LEU A O 1
ATOM 543 N N . TYR A 1 77 ? 0.593 3.096 -0.934 1.00 94.94 77 TYR A N 1
ATOM 544 C CA . TYR A 1 77 ? 0.595 3.858 0.317 1.00 94.94 77 TYR A CA 1
ATOM 545 C C . TYR A 1 77 ? -0.616 4.790 0.422 1.00 94.94 77 TYR A C 1
ATOM 547 O O . TYR A 1 77 ? -1.264 4.829 1.463 1.00 94.94 77 TYR A O 1
ATOM 555 N N . GLY A 1 78 ? -0.936 5.519 -0.652 1.00 93.50 78 GLY A N 1
ATOM 556 C CA . GLY A 1 78 ? -2.086 6.423 -0.686 1.00 93.50 78 GLY A CA 1
ATOM 557 C C . GLY A 1 78 ? -3.415 5.694 -0.486 1.00 93.50 78 GLY A C 1
ATOM 558 O O . GLY A 1 78 ? -4.201 6.084 0.370 1.00 93.50 78 GLY A O 1
ATOM 559 N N . LEU A 1 79 ? -3.628 4.596 -1.215 1.00 94.62 79 LEU A N 1
ATOM 560 C CA . LEU A 1 79 ? -4.824 3.761 -1.075 1.00 94.62 79 LEU A CA 1
ATOM 561 C C . LEU A 1 79 ? -4.983 3.227 0.353 1.0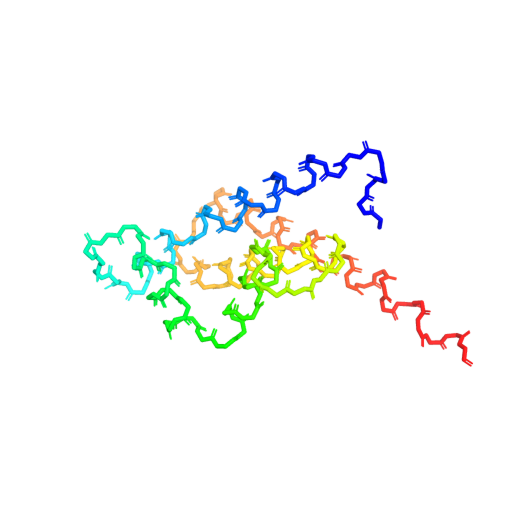0 94.62 79 LEU A C 1
ATOM 563 O O . LEU A 1 79 ? -6.061 3.322 0.940 1.00 94.62 79 LEU A O 1
ATOM 567 N N . ALA A 1 80 ? -3.895 2.724 0.938 1.00 95.50 80 ALA A N 1
ATOM 568 C CA . ALA A 1 80 ? -3.910 2.218 2.302 1.00 95.50 80 ALA A CA 1
ATOM 569 C C . ALA A 1 80 ? -4.148 3.334 3.326 1.00 95.50 80 ALA A C 1
ATOM 571 O O . ALA A 1 80 ? -4.903 3.142 4.276 1.00 95.50 80 ALA A O 1
ATOM 572 N N . ALA A 1 81 ? -3.539 4.505 3.134 1.00 94.25 81 ALA A N 1
ATOM 573 C CA . ALA A 1 81 ? -3.746 5.668 3.990 1.00 94.25 81 ALA A CA 1
ATOM 574 C C . ALA A 1 81 ? -5.215 6.115 3.987 1.00 94.25 81 ALA A C 1
ATOM 576 O O . ALA A 1 81 ? -5.788 6.306 5.061 1.00 94.25 81 ALA A O 1
ATOM 577 N N . ASP A 1 82 ? -5.834 6.211 2.808 1.00 93.19 82 ASP A N 1
ATOM 578 C CA . ASP A 1 82 ? -7.251 6.558 2.664 1.00 93.19 82 ASP A CA 1
ATOM 579 C C . ASP A 1 82 ? -8.140 5.522 3.365 1.00 93.19 82 ASP A C 1
ATOM 581 O O . ASP A 1 82 ? -9.035 5.875 4.139 1.00 93.19 82 ASP A O 1
ATOM 585 N N . ARG A 1 83 ? -7.850 4.231 3.159 1.00 94.38 83 ARG A N 1
ATOM 586 C CA . ARG A 1 83 ? -8.594 3.128 3.776 1.00 94.38 83 ARG A CA 1
ATOM 587 C C . ARG A 1 83 ? -8.486 3.128 5.299 1.00 94.38 83 ARG A C 1
ATOM 589 O O . ARG A 1 83 ? -9.470 2.871 5.992 1.00 94.38 83 ARG A O 1
ATOM 596 N N . LEU A 1 84 ? -7.298 3.416 5.821 1.00 94.81 84 LEU A N 1
ATOM 597 C CA . LEU A 1 84 ? -6.996 3.372 7.249 1.00 94.81 84 LEU A CA 1
ATOM 598 C C . LEU A 1 84 ? -7.298 4.688 7.973 1.00 94.81 84 LEU A C 1
ATOM 600 O O . LEU A 1 84 ? -7.225 4.724 9.201 1.00 94.81 84 LEU A O 1
ATOM 604 N N . ALA A 1 85 ? -7.678 5.753 7.263 1.00 92.94 85 ALA A N 1
ATOM 605 C CA . ALA A 1 85 ? -7.827 7.100 7.815 1.00 92.94 85 ALA A CA 1
ATOM 606 C C . ALA A 1 85 ? -8.723 7.165 9.065 1.00 92.94 85 ALA A C 1
ATOM 608 O O . ALA A 1 85 ? -8.415 7.879 10.020 1.00 92.94 85 ALA A O 1
ATOM 609 N N . THR A 1 86 ? -9.809 6.384 9.104 1.00 91.81 86 THR A N 1
ATOM 610 C CA . THR A 1 86 ? -10.737 6.340 10.250 1.00 91.81 86 THR A CA 1
ATOM 611 C C . THR A 1 86 ? -10.181 5.600 11.469 1.00 91.81 86 THR A C 1
ATOM 613 O O . THR A 1 86 ? -10.746 5.697 12.560 1.00 91.81 86 THR A O 1
ATOM 616 N N . HIS A 1 87 ? -9.090 4.856 11.300 1.00 92.12 87 HIS A N 1
ATOM 617 C CA . HIS A 1 87 ? -8.416 4.097 12.352 1.00 92.12 87 HIS A CA 1
ATOM 618 C C . HIS A 1 87 ? -7.225 4.852 12.958 1.00 92.12 87 HIS A C 1
ATOM 620 O O . HIS A 1 87 ? -6.812 4.537 14.074 1.00 92.12 87 HIS A O 1
ATOM 626 N N . LEU A 1 88 ? -6.706 5.871 12.267 1.00 91.69 88 LEU A N 1
ATOM 627 C CA . LEU A 1 88 ? -5.567 6.672 12.715 1.00 91.69 88 LEU A CA 1
ATOM 628 C C . LEU A 1 88 ? -5.995 7.775 13.691 1.00 91.69 88 LEU A C 1
ATOM 630 O O . LEU A 1 88 ? -7.052 8.397 13.545 1.00 91.69 88 LEU A O 1
ATOM 634 N N . ARG A 1 89 ? -5.156 8.057 14.694 1.00 92.50 89 ARG A N 1
ATOM 635 C CA . ARG A 1 89 ? -5.416 9.089 15.712 1.00 92.50 89 ARG A CA 1
ATOM 636 C C . ARG A 1 89 ? -4.156 9.879 16.034 1.00 92.50 89 ARG A C 1
ATOM 638 O O . ARG A 1 89 ? -3.051 9.366 15.916 1.00 92.50 89 ARG A O 1
ATOM 645 N N . GLY A 1 90 ? -4.347 11.120 16.485 1.00 91.94 90 GLY A N 1
ATOM 646 C CA . GLY A 1 90 ? -3.272 11.970 16.999 1.00 91.94 90 GLY A CA 1
ATOM 647 C C . GLY A 1 90 ? -2.069 12.033 16.058 1.00 91.94 90 GLY A C 1
ATOM 648 O O . GLY A 1 90 ? -2.209 12.354 14.879 1.00 91.94 90 GLY A O 1
ATOM 649 N N . THR A 1 91 ? -0.895 11.706 16.593 1.00 91.31 91 THR A N 1
ATOM 650 C CA . THR A 1 91 ? 0.382 11.758 15.876 1.00 91.31 91 THR A CA 1
ATOM 651 C C . THR A 1 91 ? 0.419 10.848 14.647 1.00 91.31 91 THR A C 1
ATOM 653 O O . THR A 1 91 ? 0.937 11.269 13.617 1.00 91.31 91 THR A O 1
ATOM 656 N N . ASP A 1 92 ? -0.176 9.654 14.702 1.00 90.38 92 ASP A N 1
ATOM 657 C CA . ASP A 1 92 ? -0.135 8.698 13.584 1.00 90.38 92 ASP A CA 1
ATOM 658 C C . ASP A 1 92 ? -0.856 9.254 12.355 1.00 90.38 92 ASP A C 1
ATOM 660 O O . ASP A 1 92 ? -0.362 9.171 11.231 1.00 90.38 92 ASP A O 1
ATOM 664 N N . ARG A 1 93 ? -2.003 9.905 12.583 1.00 90.00 93 ARG A N 1
ATOM 665 C CA . ARG A 1 93 ? -2.758 10.575 11.523 1.00 90.00 93 ARG A CA 1
ATOM 666 C C . ARG A 1 93 ? -1.939 11.693 10.878 1.00 90.00 93 ARG A C 1
ATOM 668 O O . ARG A 1 93 ? -1.857 11.745 9.657 1.00 90.00 93 ARG A O 1
ATOM 675 N N . ALA A 1 94 ? -1.289 12.534 11.682 1.00 90.31 94 ALA A N 1
ATOM 676 C CA . ALA A 1 94 ? -0.467 13.632 11.172 1.00 90.31 94 ALA A CA 1
ATOM 677 C C . ALA A 1 94 ? 0.738 13.137 10.349 1.00 90.31 94 ALA A C 1
ATOM 679 O O . ALA A 1 94 ? 1.078 13.732 9.322 1.00 90.31 94 ALA A O 1
ATOM 680 N N . VAL A 1 95 ? 1.371 12.033 10.767 1.00 91.50 95 VAL A N 1
ATOM 681 C CA . VAL A 1 95 ? 2.479 11.404 10.028 1.00 91.50 95 VAL A CA 1
ATOM 682 C C . VAL A 1 95 ? 2.005 10.902 8.665 1.00 91.50 95 VAL A C 1
ATOM 684 O O . VAL A 1 95 ? 2.639 11.198 7.651 1.00 91.50 95 VAL A O 1
ATOM 687 N N . VAL A 1 96 ? 0.879 10.186 8.630 1.00 89.81 96 VAL A N 1
ATOM 688 C CA . VAL A 1 96 ? 0.330 9.626 7.388 1.00 89.81 96 VAL A CA 1
ATOM 689 C C . VAL A 1 96 ? -0.147 10.724 6.438 1.00 89.81 96 VAL A C 1
ATOM 691 O O . VAL A 1 96 ? 0.185 10.684 5.256 1.00 89.81 96 VAL A O 1
ATOM 694 N N . GLU A 1 97 ? -0.846 11.746 6.940 1.00 87.88 97 GLU A N 1
ATOM 695 C CA . GLU A 1 97 ? -1.280 12.896 6.134 1.00 87.88 97 GLU A CA 1
ATOM 696 C C . GLU A 1 97 ? -0.082 13.641 5.5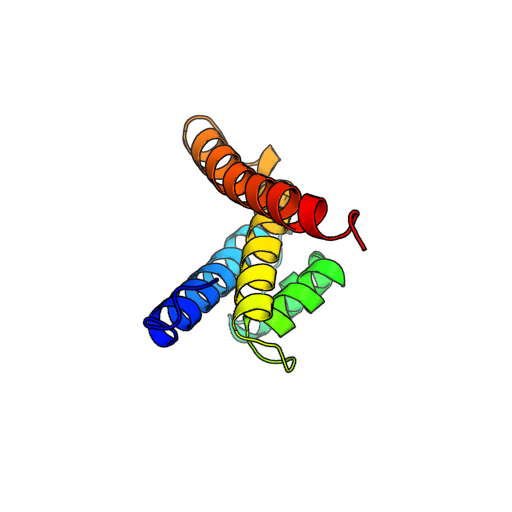25 1.00 87.88 97 GLU A C 1
ATOM 698 O O . GLU A 1 97 ? -0.090 13.974 4.338 1.00 87.88 97 GLU A O 1
ATOM 703 N N . THR A 1 98 ? 0.992 13.831 6.298 1.00 87.75 98 THR A N 1
ATOM 704 C CA . THR A 1 98 ? 2.231 14.448 5.801 1.00 87.75 98 THR A CA 1
ATOM 705 C C . THR A 1 98 ? 2.877 13.598 4.704 1.00 87.75 98 THR A C 1
ATOM 707 O O . THR A 1 98 ? 3.264 14.120 3.656 1.00 87.75 98 THR A O 1
ATOM 710 N N . ALA A 1 99 ? 2.977 12.282 4.909 1.00 86.88 99 ALA A N 1
ATOM 711 C CA . ALA A 1 99 ? 3.540 11.366 3.921 1.00 86.88 99 ALA A CA 1
ATOM 712 C C . ALA A 1 99 ? 2.702 11.319 2.628 1.00 86.88 99 ALA A C 1
ATOM 714 O O . ALA A 1 99 ? 3.260 11.362 1.528 1.00 86.88 99 ALA A O 1
ATOM 715 N N . ALA A 1 100 ? 1.371 11.311 2.744 1.00 83.06 100 ALA A N 1
ATOM 716 C CA . ALA A 1 100 ? 0.455 11.361 1.607 1.00 83.06 100 ALA A CA 1
ATOM 717 C C . ALA A 1 100 ? 0.534 12.703 0.852 1.00 83.06 100 ALA A C 1
ATOM 719 O O . ALA A 1 100 ? 0.491 12.726 -0.379 1.00 83.06 100 ALA A O 1
ATOM 720 N N . ALA A 1 101 ? 0.740 13.825 1.549 1.00 81.81 101 ALA A N 1
ATOM 721 C CA . ALA A 1 101 ? 0.920 15.129 0.910 1.00 81.81 101 ALA A CA 1
ATOM 722 C C . ALA A 1 101 ? 2.168 15.178 0.005 1.00 81.81 101 ALA A C 1
ATOM 724 O O . ALA A 1 101 ? 2.116 15.735 -1.095 1.00 81.81 101 ALA A O 1
ATOM 725 N N . PHE A 1 102 ? 3.272 14.528 0.398 1.00 75.38 102 PHE A N 1
ATOM 726 C CA . PHE A 1 102 ? 4.469 14.425 -0.450 1.00 75.38 102 PHE A CA 1
ATOM 727 C C . PHE A 1 102 ? 4.229 13.651 -1.758 1.00 75.38 102 PHE A C 1
ATOM 729 O O . PHE A 1 102 ? 4.931 13.893 -2.746 1.00 75.38 102 PHE A O 1
ATOM 736 N N . ARG A 1 103 ? 3.220 12.770 -1.806 1.00 69.38 103 ARG A N 1
ATOM 737 C CA . ARG A 1 103 ? 2.770 12.124 -3.050 1.00 69.38 103 ARG A CA 1
ATOM 738 C C . ARG A 1 103 ? 2.085 13.138 -3.977 1.00 69.38 103 ARG A C 1
ATOM 740 O O . ARG A 1 103 ? 2.471 13.243 -5.140 1.00 69.38 103 ARG A O 1
ATOM 747 N N . GLY A 1 104 ? 1.147 13.936 -3.458 1.00 59.62 104 GLY A N 1
ATOM 748 C CA . GLY A 1 104 ? 0.378 14.918 -4.246 1.00 59.62 104 GLY A CA 1
ATOM 749 C C . GLY A 1 104 ? 1.215 16.066 -4.835 1.00 59.62 104 GLY A C 1
ATOM 750 O O . GLY A 1 104 ? 0.945 16.549 -5.939 1.00 59.62 104 GLY A O 1
ATOM 751 N N . VAL A 1 105 ? 2.299 16.461 -4.157 1.00 58.28 105 VAL A N 1
ATOM 752 C CA . VAL A 1 105 ? 3.243 17.470 -4.676 1.00 58.28 105 VAL A CA 1
ATOM 753 C C . VAL A 1 105 ? 3.941 16.991 -5.960 1.00 58.28 105 VAL A C 1
ATOM 755 O O . VAL A 1 105 ? 4.214 17.802 -6.845 1.00 58.28 105 VAL A O 1
ATOM 758 N N . ARG A 1 106 ? 4.186 15.681 -6.126 1.00 53.59 106 ARG A N 1
ATOM 759 C CA . ARG A 1 106 ? 4.802 15.143 -7.354 1.00 53.59 106 ARG A CA 1
ATOM 760 C C . ARG A 1 106 ? 3.859 15.167 -8.552 1.00 53.59 106 ARG A C 1
ATOM 762 O O . ARG A 1 106 ? 4.313 15.546 -9.627 1.00 53.59 106 ARG A O 1
ATOM 769 N N . GLU A 1 107 ? 2.586 14.817 -8.368 1.00 54.06 107 GLU A N 1
ATOM 770 C CA . GLU A 1 107 ? 1.577 14.853 -9.441 1.00 54.06 107 GLU A CA 1
ATOM 771 C C . GLU A 1 107 ? 1.419 16.279 -10.005 1.00 54.06 107 GLU A C 1
ATOM 773 O O . GLU A 1 107 ? 1.374 16.468 -11.222 1.00 54.06 107 GLU A O 1
ATOM 778 N N . SER A 1 108 ? 1.476 17.293 -9.131 1.00 53.44 108 SER A N 1
ATOM 779 C CA . SER A 1 108 ? 1.400 18.716 -9.501 1.00 53.44 108 SER A CA 1
ATOM 780 C C . SER A 1 108 ? 2.624 19.229 -10.276 1.00 53.44 108 SER A C 1
ATOM 782 O O . SER A 1 108 ? 2.494 20.116 -11.119 1.00 53.44 108 SER A O 1
ATOM 784 N N . ILE A 1 109 ? 3.815 18.676 -10.020 1.00 55.12 109 ILE A N 1
ATOM 785 C CA . ILE A 1 109 ? 5.049 19.044 -10.736 1.00 55.12 109 ILE A CA 1
ATOM 786 C C . ILE A 1 109 ? 5.097 18.361 -12.109 1.00 55.12 109 ILE A C 1
ATOM 788 O O . ILE A 1 109 ? 5.477 18.991 -13.089 1.00 55.12 109 ILE A O 1
ATOM 792 N N . THR A 1 110 ? 4.654 17.105 -12.213 1.00 53.84 110 THR A N 1
ATOM 793 C CA . THR A 1 110 ? 4.628 16.373 -13.493 1.00 53.84 110 THR A CA 1
ATOM 794 C C . THR A 1 110 ? 3.468 16.765 -14.413 1.00 53.84 110 THR A C 1
ATOM 796 O O . THR A 1 110 ? 3.562 16.562 -15.620 1.00 53.84 110 THR A O 1
ATOM 799 N N . GLY A 1 111 ? 2.378 17.321 -13.872 1.00 46.75 111 GLY A N 1
ATOM 800 C CA . GLY A 1 111 ? 1.231 17.801 -14.654 1.00 46.75 111 GLY A CA 1
ATOM 801 C C . GLY A 1 111 ? 1.443 19.168 -15.315 1.00 46.75 111 GLY A C 1
ATOM 802 O O . GLY A 1 111 ? 0.745 19.491 -16.270 1.00 46.75 111 GLY A O 1
ATOM 803 N N . ARG A 1 112 ? 2.421 19.958 -14.852 1.00 49.59 112 ARG A N 1
ATOM 804 C CA . ARG A 1 112 ? 2.739 21.278 -15.424 1.00 49.59 112 ARG A CA 1
ATOM 805 C C . ARG A 1 112 ? 3.606 21.197 -16.693 1.00 49.59 112 ARG A C 1
ATOM 807 O O . ARG A 1 112 ? 3.666 22.168 -17.428 1.00 49.59 112 ARG A O 1
ATOM 814 N N . ASP A 1 113 ? 4.195 20.035 -16.982 1.00 47.78 113 ASP A N 1
ATOM 815 C CA . ASP A 1 113 ? 5.131 19.817 -18.102 1.00 47.78 113 ASP A CA 1
ATOM 816 C C . ASP A 1 113 ? 4.465 19.282 -19.391 1.00 47.78 113 ASP A C 1
ATOM 818 O O . ASP A 1 113 ? 5.142 19.022 -20.380 1.00 47.78 113 ASP A O 1
ATOM 822 N N . ARG A 1 114 ? 3.137 19.073 -19.399 1.00 49.84 114 ARG A N 1
ATOM 823 C CA . ARG A 1 114 ? 2.392 18.518 -20.554 1.00 49.84 114 ARG A CA 1
ATOM 824 C C . ARG A 1 114 ? 1.458 19.507 -21.261 1.00 49.84 114 ARG A C 1
ATOM 826 O O . ARG A 1 114 ? 0.724 19.087 -22.147 1.00 49.84 114 ARG A O 1
ATOM 833 N N . SER A 1 115 ? 1.478 20.785 -20.884 1.00 50.31 115 SER A N 1
ATOM 834 C CA . SER A 1 115 ? 0.602 21.811 -21.476 1.00 50.31 115 SER A CA 1
ATOM 835 C C . SER A 1 115 ? 1.316 22.805 -22.402 1.00 50.31 115 SER A C 1
ATOM 837 O O . SER A 1 115 ? 0.644 23.679 -22.935 1.00 50.31 115 SER A O 1
ATOM 839 N N . ASP A 1 116 ? 2.627 22.654 -22.631 1.00 49.53 116 ASP A N 1
ATOM 840 C CA . ASP A 1 116 ? 3.436 23.557 -23.474 1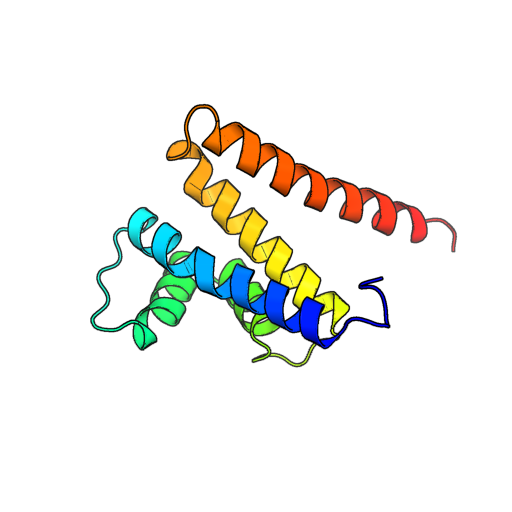.00 49.53 116 ASP A CA 1
ATOM 841 C C . ASP A 1 116 ? 4.087 22.839 -24.680 1.00 49.53 116 ASP A C 1
ATOM 843 O O . ASP A 1 116 ? 5.246 23.077 -25.021 1.00 49.53 116 ASP A O 1
ATOM 847 N N . THR A 1 117 ? 3.371 21.927 -25.345 1.00 43.84 117 THR A N 1
ATOM 848 C CA . THR A 1 117 ? 3.750 21.406 -26.681 1.00 43.84 117 THR A CA 1
ATOM 849 C C . THR A 1 117 ? 2.521 21.169 -27.539 1.00 43.84 117 THR A C 1
ATOM 851 O O . THR A 1 117 ? 2.625 21.410 -28.762 1.00 43.84 117 THR A O 1
#

Foldseek 3Di:
DPPPVPLVVLLVVLVCLLLVLQVLQCVLQVHDDPDPVVSQVVSCVSLDDLLVVLSCLLVVVDDDDSVSNSLSSLSNLLSSCVSCLVVDDDPRNVVSVVSNVVNVVVVVVVVVVPPPD

pLDDT: mean 86.6, std 15.8, range [43.84, 97.75]

Secondary structure (DSSP, 8-state):
---TT-HHHHHHHHHHHHHHHHHHHHHHTT---SSHHHHHHHHHHHH-HHHHHHHHHHHTSS---HHHHHHHHHHHHHHHHHHHTTT--HHHHHHHHHHHHHHHHHHHHHHTTSS--

Organism: NCBI:txid2126555